Protein AF-A0A9E5Q8Y1-F1 (afdb_monomer_lite)

Secondary structure (DSSP, 8-state):
-TTHHHHHHHHHHHHHHHHHHHHHHHHHHHH--HHHHHHHHHHHHHHHHHHHHHHHHHHHHHHHHHSSS----HHHHHHHH-

pLDDT: mean 93.97, std 4.55, range [67.38, 98.06]

Structure (mmCIF, N/CA/C/O backbone):
data_AF-A0A9E5Q8Y1-F1
#
_entry.id   AF-A0A9E5Q8Y1-F1
#
loop_
_atom_site.group_PDB
_atom_site.id
_atom_site.type_symbol
_atom_site.label_atom_id
_atom_site.label_alt_id
_atom_site.label_comp_id
_atom_site.label_asym_id
_atom_site.label_entity_id
_atom_site.label_seq_id
_atom_site.pdbx_PDB_ins_code
_atom_site.Cartn_x
_atom_site.Cartn_y
_atom_site.Cartn_z
_atom_site.occupancy
_atom_site.B_iso_or_equiv
_atom_site.auth_seq_id
_atom_site.auth_comp_id
_atom_site.auth_asym_id
_atom_site.auth_atom_id
_atom_site.pdbx_PDB_model_num
ATOM 1 N N . TYR A 1 1 ? 19.305 -0.759 -12.106 1.00 67.38 1 TYR A N 1
ATOM 2 C CA . TYR A 1 1 ? 19.298 -1.751 -11.008 1.00 67.38 1 TYR A CA 1
ATOM 3 C C . TYR A 1 1 ? 19.150 -1.168 -9.601 1.00 67.38 1 TYR A C 1
ATOM 5 O O . TYR A 1 1 ? 18.478 -1.804 -8.811 1.00 67.38 1 TYR A O 1
ATOM 13 N N . ARG A 1 2 ? 19.670 0.025 -9.258 1.00 88.56 2 ARG A N 1
ATOM 14 C CA . ARG A 1 2 ? 19.546 0.575 -7.884 1.00 88.56 2 ARG A CA 1
ATOM 15 C C . ARG A 1 2 ? 18.108 0.865 -7.408 1.00 88.56 2 ARG A C 1
ATOM 17 O O . ARG A 1 2 ? 17.855 0.823 -6.215 1.00 88.56 2 ARG A O 1
ATOM 24 N N . ILE A 1 3 ? 17.171 1.103 -8.331 1.00 90.44 3 ILE A N 1
ATOM 25 C CA . ILE A 1 3 ? 15.756 1.399 -8.024 1.00 90.44 3 ILE A CA 1
ATOM 26 C C . ILE A 1 3 ? 15.074 0.265 -7.238 1.00 90.44 3 ILE A C 1
ATOM 28 O O . ILE A 1 3 ? 14.185 0.537 -6.438 1.00 90.44 3 ILE A O 1
ATOM 32 N N . ILE A 1 4 ? 15.512 -0.990 -7.401 1.00 91.56 4 ILE A N 1
ATOM 33 C CA . ILE A 1 4 ? 14.876 -2.144 -6.746 1.00 91.56 4 ILE A CA 1
ATOM 34 C C . ILE A 1 4 ? 14.960 -2.079 -5.213 1.00 91.56 4 ILE A C 1
ATOM 36 O O . ILE A 1 4 ? 14.038 -2.517 -4.533 1.00 91.56 4 ILE A O 1
ATOM 40 N N . PHE A 1 5 ? 16.022 -1.464 -4.679 1.00 92.94 5 PHE A N 1
ATOM 41 C CA . PHE A 1 5 ? 16.216 -1.270 -3.239 1.00 92.94 5 PHE A CA 1
ATOM 42 C C . PHE A 1 5 ? 15.224 -0.277 -2.628 1.00 92.94 5 PHE A C 1
ATOM 44 O O . PHE A 1 5 ? 15.080 -0.239 -1.414 1.00 92.94 5 PHE A O 1
ATOM 51 N N . ILE A 1 6 ? 14.548 0.519 -3.458 1.00 94.38 6 ILE A N 1
ATOM 52 C CA . ILE A 1 6 ? 13.482 1.434 -3.040 1.00 94.38 6 ILE A CA 1
ATOM 53 C C . ILE A 1 6 ? 12.126 0.813 -3.374 1.00 94.38 6 ILE A C 1
ATOM 55 O O . ILE A 1 6 ? 11.231 0.796 -2.534 1.00 94.38 6 ILE A O 1
ATOM 59 N N . HIS A 1 7 ? 11.991 0.261 -4.582 1.00 94.56 7 HIS A N 1
ATOM 60 C CA . HIS A 1 7 ? 10.743 -0.315 -5.068 1.00 94.56 7 HIS A CA 1
ATOM 61 C C . HIS A 1 7 ? 10.239 -1.459 -4.184 1.00 94.56 7 HIS A C 1
ATOM 63 O O . HIS A 1 7 ? 9.097 -1.418 -3.739 1.00 94.56 7 HIS A O 1
ATOM 69 N N . VAL A 1 8 ? 11.088 -2.452 -3.893 1.00 94.88 8 VAL A N 1
ATOM 70 C CA . VAL A 1 8 ? 10.657 -3.659 -3.168 1.00 94.88 8 VAL A CA 1
ATOM 71 C C . VAL A 1 8 ? 10.212 -3.339 -1.737 1.00 94.88 8 VAL A C 1
ATOM 73 O O . VAL A 1 8 ? 9.115 -3.760 -1.375 1.00 94.88 8 VAL A O 1
ATOM 76 N N . PRO A 1 9 ? 10.964 -2.559 -0.932 1.00 97.00 9 PRO A N 1
ATOM 77 C CA . PRO A 1 9 ? 10.475 -2.144 0.381 1.00 97.00 9 PRO A CA 1
ATOM 78 C C . PRO A 1 9 ? 9.209 -1.286 0.313 1.00 97.00 9 PRO A C 1
ATOM 80 O O . PRO A 1 9 ? 8.342 -1.441 1.165 1.00 97.00 9 PRO A O 1
ATOM 83 N N . SER A 1 10 ? 9.074 -0.420 -0.699 1.00 96.44 10 SER A N 1
ATOM 84 C CA . SER A 1 10 ? 7.875 0.419 -0.849 1.00 96.44 10 SER A CA 1
ATOM 85 C C . SER A 1 10 ? 6.628 -0.422 -1.125 1.00 96.44 10 SER A C 1
ATOM 87 O O . SER A 1 10 ? 5.616 -0.222 -0.463 1.00 96.44 10 SER A O 1
ATOM 89 N N . ALA A 1 11 ? 6.724 -1.403 -2.030 1.00 95.81 11 ALA A N 1
ATOM 90 C CA . ALA A 1 11 ? 5.631 -2.329 -2.342 1.00 95.81 11 ALA A CA 1
ATOM 91 C C . ALA A 1 11 ? 5.280 -3.248 -1.159 1.00 95.81 11 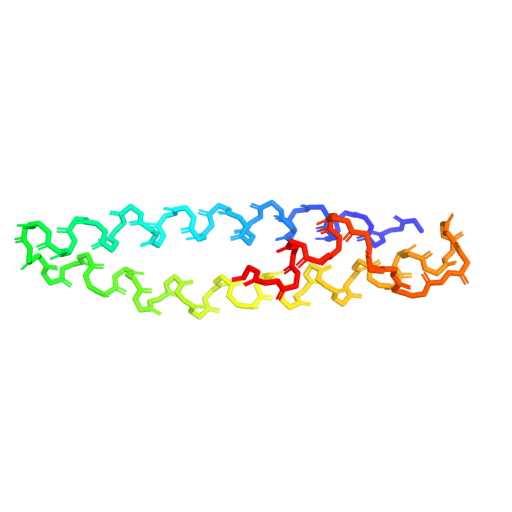ALA A C 1
ATOM 93 O O . ALA A 1 11 ? 4.135 -3.636 -0.967 1.00 95.81 11 ALA A O 1
ATOM 94 N N . TRP A 1 12 ? 6.261 -3.617 -0.332 1.00 96.75 12 TRP A N 1
ATOM 95 C CA . TRP A 1 12 ? 5.972 -4.401 0.869 1.00 96.75 12 TRP A CA 1
ATOM 96 C C . TRP A 1 12 ? 5.282 -3.551 1.944 1.00 96.75 12 TRP A C 1
ATOM 98 O O . TRP A 1 12 ? 4.367 -4.015 2.625 1.00 96.75 12 TRP A O 1
ATOM 108 N N . MET A 1 13 ? 5.697 -2.287 2.073 1.00 97.31 13 MET A N 1
ATOM 109 C CA . MET A 1 13 ? 5.127 -1.364 3.047 1.00 97.31 13 MET A CA 1
ATOM 110 C C . MET A 1 13 ? 3.708 -0.916 2.675 1.00 97.31 13 MET A C 1
ATOM 112 O O . MET A 1 13 ? 2.884 -0.799 3.580 1.00 97.31 13 MET A O 1
ATOM 116 N N . SER A 1 14 ? 3.387 -0.731 1.387 1.00 96.19 14 SER A N 1
ATOM 117 C CA . SER A 1 14 ? 2.014 -0.436 0.935 1.00 96.19 14 SER A CA 1
ATOM 118 C C . SER A 1 14 ? 1.045 -1.521 1.415 1.00 96.19 14 SER A C 1
ATOM 120 O O . SER A 1 14 ? 0.108 -1.240 2.164 1.00 96.19 14 SER A O 1
ATOM 122 N N . MET A 1 15 ? 1.335 -2.787 1.101 1.00 95.44 15 MET A N 1
ATOM 123 C CA . MET A 1 15 ? 0.517 -3.931 1.516 1.00 95.44 15 MET A CA 1
ATOM 124 C C . MET A 1 15 ? 0.414 -4.050 3.038 1.00 95.44 15 MET A C 1
ATOM 126 O O . MET A 1 15 ? -0.677 -4.256 3.570 1.00 95.44 15 MET A O 1
ATOM 130 N N . PHE A 1 16 ? 1.534 -3.910 3.752 1.00 97.38 16 PHE A N 1
ATOM 131 C CA . PHE A 1 16 ? 1.542 -4.007 5.210 1.00 97.38 16 PHE A CA 1
ATOM 132 C C . PHE A 1 16 ? 0.649 -2.943 5.859 1.00 97.38 16 PHE A C 1
ATOM 134 O O . PHE A 1 16 ? -0.168 -3.271 6.721 1.00 97.38 16 PHE A O 1
ATOM 141 N N . VAL A 1 17 ? 0.749 -1.684 5.424 1.00 97.69 17 VAL A N 1
ATOM 142 C CA . VAL A 1 17 ? -0.054 -0.584 5.977 1.00 97.69 17 VAL A CA 1
ATOM 143 C C . VAL A 1 17 ? -1.539 -0.793 5.705 1.00 97.69 17 VAL A C 1
ATOM 145 O O . VAL A 1 17 ? -2.348 -0.565 6.603 1.00 97.69 17 VAL A O 1
ATOM 148 N N . TYR A 1 18 ? -1.917 -1.294 4.530 1.00 96.88 18 TYR A N 1
ATOM 149 C CA . TYR A 1 18 ? -3.322 -1.586 4.253 1.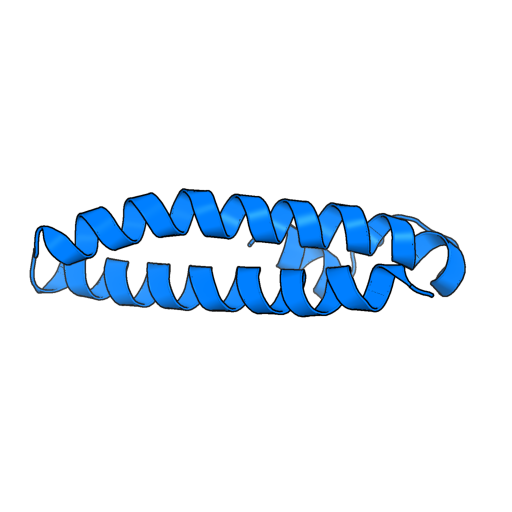00 96.88 18 TYR A CA 1
ATOM 150 C C . TYR A 1 18 ? -3.868 -2.784 5.027 1.00 96.88 18 TYR A C 1
ATOM 152 O O . TYR A 1 18 ? -5.033 -2.760 5.419 1.00 96.88 18 TYR A O 1
ATOM 160 N N . ILE A 1 19 ? -3.046 -3.791 5.337 1.00 97.50 19 ILE A N 1
ATOM 161 C CA . ILE A 1 19 ? -3.440 -4.860 6.268 1.00 97.50 19 ILE A CA 1
ATOM 162 C C . ILE A 1 19 ? -3.701 -4.275 7.658 1.00 97.50 19 ILE A C 1
ATOM 164 O O . ILE A 1 19 ? -4.735 -4.568 8.259 1.00 97.50 19 ILE A O 1
ATOM 168 N N . VAL A 1 20 ? -2.806 -3.417 8.158 1.00 97.81 20 VAL A N 1
ATOM 169 C CA . VAL A 1 20 ? -3.000 -2.729 9.445 1.00 97.81 20 VAL A CA 1
ATOM 170 C C . VAL A 1 20 ? -4.277 -1.890 9.415 1.00 97.81 20 VAL A C 1
ATOM 172 O O . VAL A 1 20 ? -5.101 -2.011 10.318 1.00 97.81 20 VAL A O 1
ATOM 175 N N . MET A 1 21 ? -4.500 -1.120 8.348 1.00 97.81 21 MET A N 1
ATOM 176 C CA . MET A 1 21 ? -5.711 -0.322 8.157 1.00 97.81 21 MET A CA 1
ATOM 177 C C . MET A 1 21 ? -6.976 -1.185 8.167 1.00 97.81 21 MET A C 1
ATOM 179 O O . MET A 1 21 ? -7.946 -0.833 8.832 1.00 97.81 21 MET A O 1
ATOM 183 N N . ALA A 1 22 ? -6.974 -2.325 7.472 1.00 97.50 22 ALA A N 1
ATOM 184 C CA . ALA A 1 22 ? -8.113 -3.236 7.418 1.00 97.50 22 ALA A CA 1
ATOM 185 C C . ALA A 1 22 ? -8.420 -3.850 8.793 1.00 97.50 22 ALA A C 1
ATOM 187 O O . ALA A 1 22 ? -9.579 -3.882 9.212 1.00 97.50 22 ALA A O 1
ATOM 188 N N . VAL A 1 23 ? -7.391 -4.283 9.529 1.00 97.88 23 VAL A N 1
ATOM 189 C CA . VAL A 1 23 ? -7.539 -4.826 10.889 1.00 97.88 23 VAL A CA 1
ATOM 190 C C . VAL A 1 23 ? -8.038 -3.749 11.851 1.00 97.88 23 VAL A C 1
ATOM 192 O O . VAL A 1 23 ? -8.996 -3.979 12.589 1.00 97.88 23 VAL A O 1
ATOM 195 N N . SER A 1 24 ? -7.448 -2.553 11.824 1.00 97.44 24 SER A N 1
ATOM 196 C CA . SER A 1 24 ? -7.897 -1.424 12.642 1.00 97.44 24 SER A CA 1
ATOM 197 C C . SER A 1 24 ? -9.314 -0.981 12.278 1.00 97.44 24 SER A C 1
ATOM 199 O O . SER A 1 24 ? -10.098 -0.696 13.177 1.00 97.44 24 SER A O 1
ATOM 201 N N . GLY A 1 25 ? -9.687 -1.001 10.998 1.00 97.31 25 GLY A N 1
ATOM 202 C CA . GLY A 1 25 ? -11.043 -0.712 10.531 1.00 97.31 25 GLY A CA 1
ATOM 203 C C . GLY A 1 25 ? -12.059 -1.728 11.040 1.00 97.31 25 GLY A C 1
ATOM 204 O O . GLY A 1 25 ? -13.105 -1.346 11.558 1.00 97.31 25 GLY A O 1
ATOM 205 N N . PHE A 1 26 ? -11.728 -3.020 10.995 1.00 98.00 26 PHE A N 1
ATOM 206 C CA . PHE A 1 26 ? -12.557 -4.061 11.602 1.00 98.00 26 PHE A CA 1
ATOM 207 C C . PHE A 1 26 ? -12.730 -3.835 13.110 1.00 98.00 26 PHE A C 1
ATOM 209 O O . PHE A 1 26 ? -13.850 -3.895 13.623 1.00 98.00 26 PHE A O 1
ATOM 216 N N . ILE A 1 27 ? -11.645 -3.503 13.818 1.00 97.81 27 ILE A N 1
ATOM 217 C CA . ILE A 1 27 ? -11.703 -3.210 15.254 1.00 97.81 27 ILE A CA 1
ATOM 218 C C . ILE A 1 27 ? -12.585 -1.982 15.532 1.00 97.81 27 ILE A C 1
ATOM 220 O O . ILE A 1 27 ? -13.407 -2.009 16.450 1.00 97.81 27 ILE A O 1
ATOM 224 N N . ALA A 1 28 ? -12.460 -0.928 14.722 1.00 97.25 28 ALA A N 1
ATOM 225 C CA . ALA A 1 28 ? -13.283 0.272 14.826 1.00 97.25 28 ALA A CA 1
ATOM 226 C C . ALA A 1 28 ? -14.772 -0.041 14.623 1.00 97.25 28 ALA A C 1
ATOM 228 O O . ALA A 1 28 ? -15.605 0.445 15.382 1.00 97.25 28 ALA A O 1
ATOM 229 N N . LEU A 1 29 ? -15.117 -0.905 13.668 1.00 97.00 29 LEU A N 1
ATOM 230 C CA . LEU A 1 29 ? -16.508 -1.282 13.407 1.00 97.00 29 LEU A CA 1
ATOM 231 C C . LEU A 1 29 ? -17.126 -2.114 14.539 1.00 97.00 29 LEU A C 1
ATOM 233 O O . LEU A 1 29 ? -18.283 -1.889 14.898 1.00 97.00 29 LEU A O 1
ATOM 237 N N . VAL A 1 30 ? -16.372 -3.058 15.109 1.00 98.06 30 VAL A N 1
ATOM 238 C CA . VAL A 1 30 ? -16.885 -3.982 16.135 1.00 98.06 30 VAL A CA 1
ATOM 239 C C . VAL A 1 30 ? -16.890 -3.345 17.525 1.00 98.06 30 VAL A C 1
ATOM 241 O O . VAL A 1 30 ? -17.903 -3.402 18.222 1.00 98.06 30 VAL A O 1
ATOM 244 N N . TRP A 1 31 ? -15.781 -2.724 17.935 1.00 97.56 31 TRP A N 1
ATOM 245 C CA . TRP A 1 31 ? -15.605 -2.200 19.296 1.00 97.56 31 TRP A CA 1
ATOM 246 C C . TRP A 1 31 ? -15.759 -0.684 19.407 1.00 97.56 31 TRP A C 1
ATOM 248 O O . TRP A 1 31 ? -15.807 -0.173 20.524 1.00 97.56 31 TRP A O 1
ATOM 258 N N . LYS A 1 32 ? -15.859 0.043 18.286 1.00 93.25 32 LYS A N 1
ATOM 259 C CA . LYS A 1 32 ? -16.085 1.501 18.258 1.00 93.25 32 LYS A CA 1
ATOM 260 C C . LYS A 1 32 ? -15.075 2.282 19.098 1.00 93.25 32 LYS A C 1
ATOM 262 O O . LYS A 1 32 ? -15.425 3.201 19.838 1.00 93.25 32 LYS A O 1
ATOM 267 N N . THR A 1 33 ? -13.804 1.885 19.020 1.00 96.31 33 THR A N 1
ATOM 268 C CA . THR A 1 33 ? -12.743 2.557 19.775 1.00 96.31 33 THR A CA 1
ATOM 269 C C . THR A 1 33 ? -12.205 3.758 19.004 1.00 96.31 33 THR A C 1
ATOM 271 O O . THR A 1 33 ? -11.871 3.663 17.825 1.00 96.31 33 THR A O 1
ATOM 274 N N . LYS A 1 34 ? -12.042 4.892 19.691 1.00 94.94 34 LYS A N 1
ATOM 275 C CA . LYS A 1 34 ? -11.512 6.119 19.077 1.00 94.94 34 LYS A CA 1
ATOM 276 C C . LYS A 1 34 ? -10.076 5.954 18.569 1.00 94.94 34 LYS A C 1
ATOM 278 O O . LYS A 1 34 ? -9.700 6.553 17.570 1.00 94.94 34 LYS A O 1
ATOM 283 N N . LEU A 1 35 ? -9.276 5.122 19.241 1.00 96.62 35 LEU A N 1
ATOM 284 C CA . LEU A 1 35 ? -7.902 4.850 18.824 1.00 96.62 35 LEU A CA 1
ATOM 285 C C . LEU A 1 35 ? -7.857 4.148 17.462 1.00 96.62 35 LEU A C 1
ATOM 287 O O . LEU A 1 35 ? -7.083 4.555 16.604 1.00 96.62 35 LEU A O 1
ATOM 291 N N . SER A 1 36 ? -8.696 3.131 17.240 1.00 94.81 36 SER A N 1
ATOM 292 C CA . SER A 1 36 ? -8.719 2.419 15.958 1.00 94.81 36 SER A CA 1
ATOM 293 C C . SER A 1 36 ? -9.152 3.311 14.796 1.00 94.81 36 SER A C 1
ATOM 295 O O . SER A 1 36 ? -8.608 3.173 13.709 1.00 94.81 36 SER A O 1
ATOM 297 N N . GLU A 1 37 ? -10.073 4.251 15.021 1.00 95.00 37 GLU A N 1
ATOM 298 C CA . GLU A 1 37 ? -10.485 5.218 13.993 1.00 95.00 37 GLU A CA 1
ATOM 299 C C . GLU A 1 37 ? -9.336 6.152 13.588 1.00 95.00 37 GLU A C 1
ATOM 301 O O . GLU A 1 37 ? -9.114 6.364 12.398 1.00 95.00 37 GLU A O 1
ATOM 306 N N . ILE A 1 38 ? -8.561 6.643 14.563 1.00 97.12 38 ILE A N 1
ATOM 307 C CA . ILE A 1 38 ? -7.367 7.465 14.303 1.00 97.12 38 ILE A CA 1
ATOM 308 C C . ILE A 1 38 ? -6.317 6.654 13.536 1.00 97.12 38 ILE A C 1
ATOM 310 O O . ILE A 1 38 ? -5.735 7.138 12.573 1.00 97.12 38 ILE A O 1
ATOM 314 N N . VAL A 1 39 ? -6.082 5.397 13.924 1.00 97.25 39 VAL A N 1
ATOM 315 C CA . VAL A 1 39 ? -5.119 4.541 13.213 1.00 97.25 39 VAL A CA 1
ATOM 316 C C . VAL A 1 39 ? -5.534 4.346 11.753 1.00 97.25 39 VAL A C 1
ATOM 318 O O . VAL A 1 39 ? -4.691 4.459 10.868 1.00 97.25 39 VAL A O 1
ATOM 321 N N . VAL A 1 40 ? -6.822 4.117 11.476 1.00 97.38 40 VAL A N 1
ATOM 322 C CA . VAL A 1 40 ? -7.327 3.978 10.100 1.00 97.38 40 VAL A CA 1
ATOM 323 C C . VAL A 1 40 ? -7.065 5.236 9.269 1.00 97.38 40 VAL A C 1
ATOM 325 O O . VAL A 1 40 ? -6.595 5.109 8.138 1.00 97.38 40 VAL A O 1
ATOM 328 N N . SER A 1 41 ? -7.328 6.435 9.805 1.00 96.31 41 SER A N 1
ATOM 329 C CA . SER A 1 41 ? -7.128 7.682 9.051 1.00 96.31 41 SER A CA 1
ATOM 330 C C . SER A 1 41 ? -5.662 7.929 8.703 1.00 96.31 41 SER A C 1
ATOM 332 O O . SER A 1 41 ? -5.357 8.309 7.573 1.00 96.31 41 SER A O 1
ATOM 334 N N . GLU A 1 42 ? -4.749 7.663 9.638 1.00 96.81 42 GLU A N 1
ATOM 335 C CA . GLU A 1 42 ? -3.310 7.822 9.398 1.00 96.81 42 GLU A CA 1
ATOM 336 C C . GLU A 1 42 ? -2.778 6.760 8.427 1.00 96.81 42 GLU A C 1
ATOM 338 O O . GLU A 1 42 ? -2.009 7.069 7.512 1.00 96.81 42 GLU A O 1
ATOM 343 N N . CYS A 1 43 ? -3.221 5.506 8.571 1.00 97.44 43 CYS A N 1
ATOM 344 C CA . CYS A 1 43 ? -2.833 4.435 7.659 1.00 97.44 43 CYS A CA 1
ATOM 345 C C . CYS A 1 43 ? -3.296 4.696 6.223 1.00 97.44 43 CYS A C 1
ATOM 347 O O . CYS A 1 43 ? -2.551 4.368 5.305 1.00 97.44 43 CYS A O 1
ATOM 349 N N . ALA A 1 44 ? -4.461 5.317 6.009 1.00 95.19 44 ALA A N 1
ATOM 350 C CA . ALA A 1 44 ? -4.936 5.649 4.665 1.00 95.19 44 ALA A CA 1
ATOM 351 C C . ALA A 1 44 ? -3.956 6.571 3.922 1.00 95.19 44 ALA A C 1
ATOM 353 O O . ALA A 1 44 ? -3.613 6.318 2.767 1.00 95.19 44 ALA A O 1
ATOM 354 N N . TYR A 1 45 ? -3.451 7.608 4.597 1.00 95.38 45 TYR A N 1
ATOM 355 C CA . TYR A 1 45 ? -2.470 8.520 4.009 1.00 95.38 45 TYR A CA 1
ATOM 356 C C . TYR A 1 45 ? -1.118 7.834 3.774 1.00 95.38 45 TYR A C 1
ATOM 358 O O . TYR A 1 45 ? -0.551 7.924 2.685 1.00 95.38 45 TYR A O 1
ATOM 366 N N . ILE A 1 46 ? -0.606 7.114 4.777 1.00 97.00 46 ILE A N 1
ATOM 367 C CA . ILE A 1 46 ? 0.700 6.446 4.692 1.00 97.00 46 ILE A CA 1
ATOM 368 C C . ILE A 1 46 ? 0.688 5.353 3.611 1.00 97.00 46 ILE A C 1
ATOM 370 O O . ILE A 1 46 ? 1.628 5.268 2.819 1.00 97.00 46 ILE A O 1
ATOM 374 N N . GLY A 1 47 ? -0.377 4.550 3.549 1.00 96.75 47 GLY A N 1
ATOM 375 C CA . GLY A 1 47 ? -0.565 3.495 2.554 1.00 96.75 47 GLY A CA 1
ATOM 376 C C . GLY A 1 47 ? -0.551 4.058 1.138 1.00 96.75 47 GLY A C 1
ATOM 377 O O . GLY A 1 47 ? 0.272 3.635 0.329 1.00 96.75 47 GLY A O 1
ATOM 378 N N . ALA A 1 48 ? -1.342 5.107 0.885 1.00 96.25 48 ALA A N 1
ATOM 379 C CA . ALA A 1 48 ? -1.407 5.762 -0.420 1.00 96.25 48 ALA A CA 1
ATOM 380 C C . ALA A 1 48 ? -0.042 6.297 -0.889 1.00 96.25 48 ALA A C 1
ATOM 382 O O . ALA A 1 48 ? 0.308 6.174 -2.066 1.00 96.25 48 ALA A O 1
ATOM 383 N N . VAL A 1 49 ? 0.763 6.861 0.021 1.00 97.44 49 VAL A N 1
ATOM 384 C CA . VAL A 1 49 ? 2.119 7.335 -0.304 1.00 97.44 49 VAL A CA 1
ATOM 385 C C . VAL A 1 49 ? 3.026 6.171 -0.705 1.00 97.44 49 VAL A C 1
ATOM 387 O O . VAL A 1 49 ? 3.720 6.265 -1.721 1.00 97.44 49 VAL A O 1
ATOM 390 N N . PHE A 1 50 ? 3.021 5.066 0.045 1.00 97.69 50 PHE A N 1
ATOM 391 C CA . PHE A 1 50 ? 3.834 3.898 -0.299 1.00 97.69 50 PHE A CA 1
ATOM 392 C C . PHE A 1 50 ? 3.378 3.229 -1.597 1.00 97.69 50 PHE A C 1
ATOM 394 O O . PHE A 1 50 ? 4.243 2.878 -2.401 1.00 97.69 50 PHE A O 1
ATOM 401 N N . THR A 1 51 ? 2.072 3.133 -1.860 1.00 97.00 51 THR A N 1
ATOM 402 C CA . THR A 1 51 ? 1.558 2.625 -3.142 1.00 97.00 51 THR A CA 1
ATOM 403 C C . THR A 1 51 ? 1.996 3.510 -4.299 1.00 97.00 51 THR A C 1
ATOM 405 O O . THR A 1 51 ? 2.529 3.018 -5.292 1.00 97.00 51 THR A O 1
ATOM 408 N N . ALA A 1 52 ? 1.862 4.833 -4.174 1.00 96.69 52 ALA A N 1
ATOM 409 C CA . ALA A 1 52 ? 2.309 5.757 -5.212 1.00 96.69 52 ALA A CA 1
ATOM 410 C C . ALA A 1 52 ? 3.814 5.606 -5.490 1.00 96.69 52 ALA A C 1
ATOM 412 O O . ALA A 1 52 ? 4.235 5.535 -6.648 1.00 96.69 52 ALA A O 1
ATOM 413 N N . LEU A 1 53 ? 4.634 5.489 -4.440 1.00 96.88 53 LEU A N 1
ATOM 414 C CA . LEU A 1 53 ? 6.067 5.224 -4.574 1.00 96.88 53 LEU A CA 1
ATOM 415 C C . LEU A 1 53 ? 6.337 3.875 -5.246 1.00 96.88 53 LEU A C 1
ATOM 417 O O . LEU A 1 53 ? 7.188 3.806 -6.138 1.00 96.88 53 LEU A O 1
ATOM 421 N N . ALA A 1 54 ? 5.622 2.815 -4.868 1.00 96.50 54 ALA A N 1
ATOM 422 C CA . ALA A 1 54 ? 5.743 1.491 -5.467 1.00 96.50 54 ALA A CA 1
ATOM 423 C C . ALA A 1 54 ? 5.390 1.518 -6.963 1.00 96.50 54 ALA A C 1
ATOM 425 O O . ALA A 1 54 ? 6.166 1.010 -7.773 1.00 96.50 54 ALA A O 1
ATOM 426 N N . LEU A 1 55 ? 4.305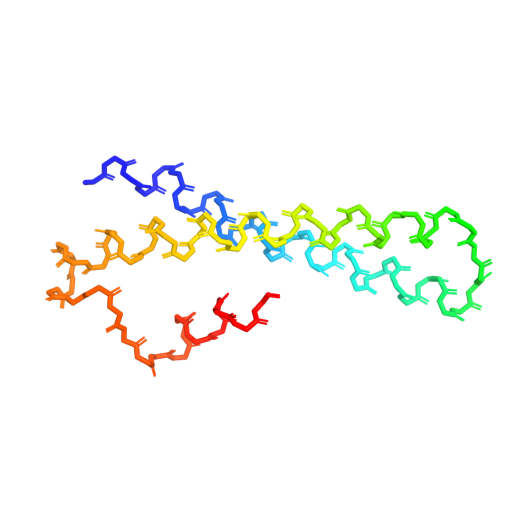 2.192 -7.350 1.00 95.69 55 LEU A N 1
ATOM 427 C CA . LEU A 1 55 ? 3.876 2.348 -8.742 1.00 95.69 55 LEU A CA 1
ATOM 428 C C . LEU A 1 55 ? 4.890 3.137 -9.574 1.00 95.69 55 LEU A C 1
ATOM 430 O O . LEU A 1 55 ? 5.311 2.668 -10.633 1.00 95.69 55 LEU A O 1
ATOM 434 N N . ILE A 1 56 ? 5.339 4.298 -9.086 1.00 95.38 56 ILE A N 1
ATOM 435 C CA . ILE A 1 56 ? 6.299 5.159 -9.795 1.00 95.38 56 ILE A CA 1
ATOM 436 C C . ILE A 1 56 ? 7.645 4.448 -9.951 1.00 95.38 56 ILE A C 1
ATOM 438 O O . ILE A 1 56 ? 8.232 4.404 -11.033 1.00 95.38 56 ILE A O 1
ATOM 442 N N . THR A 1 57 ? 8.165 3.861 -8.878 1.00 95.06 57 THR A N 1
ATOM 443 C CA . THR A 1 57 ? 9.447 3.147 -8.951 1.00 95.06 57 THR A CA 1
ATOM 444 C C . THR A 1 57 ? 9.332 1.857 -9.763 1.00 95.06 57 THR A C 1
ATOM 446 O O . THR A 1 57 ? 10.265 1.513 -10.493 1.00 95.06 57 THR A O 1
ATOM 449 N N . GLY A 1 58 ? 8.177 1.192 -9.712 1.00 93.19 58 GLY A N 1
ATOM 450 C CA . GLY A 1 58 ? 7.861 -0.014 -10.470 1.00 93.19 58 GLY A CA 1
ATOM 451 C C . GLY A 1 58 ? 7.790 0.244 -11.968 1.00 93.19 58 GLY A C 1
ATOM 452 O O . GLY A 1 58 ? 8.439 -0.470 -12.733 1.00 93.19 58 GLY A O 1
ATOM 453 N N . MET A 1 59 ? 7.106 1.307 -12.405 1.00 92.75 59 MET A N 1
ATOM 454 C CA . MET A 1 59 ? 7.046 1.665 -13.827 1.00 92.75 59 MET A CA 1
ATOM 455 C C . MET A 1 59 ? 8.429 2.028 -14.385 1.00 92.75 59 MET A C 1
ATOM 457 O O . MET A 1 59 ? 8.784 1.635 -15.499 1.00 92.75 59 MET A O 1
ATOM 461 N N . LEU A 1 60 ? 9.251 2.735 -13.598 1.00 92.88 60 LEU A N 1
ATOM 462 C CA . LEU A 1 60 ? 10.613 3.106 -13.987 1.00 92.88 60 LEU A CA 1
ATOM 463 C C . LEU A 1 60 ? 11.537 1.885 -14.069 1.00 92.88 60 LEU A C 1
ATOM 465 O O . LEU A 1 60 ? 12.402 1.833 -14.945 1.00 92.88 60 LEU A O 1
ATOM 469 N N . TRP A 1 61 ? 11.351 0.898 -13.190 1.00 91.56 61 TRP A N 1
ATOM 470 C CA . TRP A 1 61 ? 12.066 -0.377 -13.244 1.00 91.56 61 TRP A CA 1
ATOM 471 C C . TRP A 1 61 ? 11.562 -1.294 -14.371 1.00 91.56 61 TRP A C 1
ATOM 473 O O . TRP A 1 61 ? 12.359 -1.989 -14.997 1.00 91.56 61 TRP A O 1
ATOM 483 N N . GLY A 1 62 ? 10.272 -1.238 -14.707 1.00 89.31 62 GLY A N 1
ATOM 484 C CA . GLY A 1 62 ? 9.659 -2.036 -15.770 1.00 89.31 62 GLY A CA 1
ATOM 485 C C . GLY A 1 62 ? 10.208 -1.733 -17.167 1.00 89.31 62 GLY A C 1
ATOM 486 O O . GLY A 1 62 ? 10.387 -2.656 -17.962 1.00 89.31 62 GLY A O 1
ATOM 487 N N . LYS A 1 63 ? 10.565 -0.475 -17.469 1.00 89.75 63 LYS A N 1
ATOM 488 C CA . LYS A 1 63 ? 11.130 -0.097 -18.780 1.00 89.75 63 LYS A CA 1
ATOM 489 C C . LYS A 1 63 ? 12.400 -0.891 -19.147 1.00 89.75 63 LYS A C 1
ATOM 491 O O . LYS A 1 63 ? 12.394 -1.511 -20.208 1.00 89.75 63 LYS A O 1
ATOM 496 N N . PRO A 1 64 ? 13.481 -0.907 -18.340 1.00 89.94 64 PRO A N 1
ATOM 497 C CA . PRO A 1 64 ? 14.682 -1.677 -18.671 1.00 89.94 64 PRO A CA 1
ATOM 498 C C . PRO A 1 64 ? 14.493 -3.198 -18.570 1.00 89.94 64 PRO A C 1
ATOM 500 O O . PRO A 1 64 ? 15.220 -3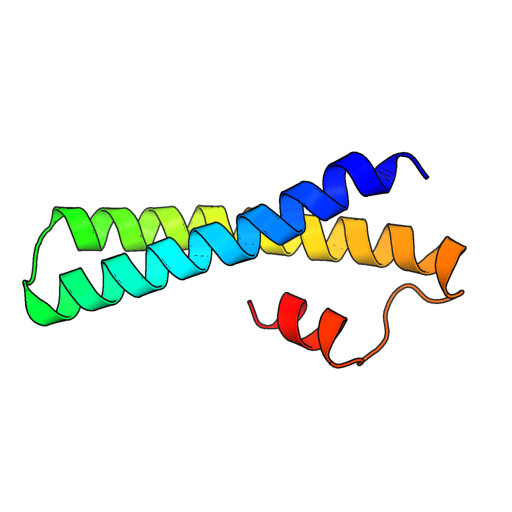.926 -19.236 1.00 89.94 64 PRO A O 1
ATOM 503 N N . THR A 1 65 ? 13.554 -3.692 -17.757 1.00 89.19 65 THR A N 1
ATOM 504 C CA . THR A 1 65 ? 13.380 -5.139 -17.534 1.00 89.19 65 THR A CA 1
ATOM 505 C C . THR A 1 65 ? 12.419 -5.790 -18.532 1.00 89.19 65 THR A C 1
ATOM 507 O O . THR A 1 65 ? 12.631 -6.932 -18.930 1.00 89.19 65 THR A O 1
ATOM 510 N N . TRP A 1 66 ? 11.369 -5.082 -18.955 1.00 89.00 66 TRP A N 1
ATOM 511 C CA . TRP A 1 66 ? 10.298 -5.619 -19.805 1.00 89.00 66 TRP A CA 1
ATOM 512 C C . TRP A 1 66 ? 10.023 -4.801 -21.070 1.00 89.00 66 TRP A C 1
ATOM 514 O O . TRP A 1 66 ? 9.099 -5.141 -21.808 1.00 89.00 66 TRP A O 1
ATOM 524 N N . GLY A 1 67 ? 10.775 -3.723 -21.311 1.00 92.44 67 GLY A N 1
ATOM 525 C CA . GLY A 1 67 ? 10.628 -2.854 -22.484 1.00 92.44 67 GLY A CA 1
ATOM 526 C C . GLY A 1 67 ? 9.444 -1.883 -22.424 1.00 92.44 67 GLY A C 1
ATOM 527 O O . GLY A 1 67 ? 9.258 -1.095 -23.346 1.00 92.44 67 GLY A O 1
ATOM 528 N N . THR A 1 68 ? 8.646 -1.905 -21.353 1.00 91.12 68 THR A N 1
ATOM 529 C CA . THR A 1 68 ? 7.412 -1.115 -21.213 1.00 91.12 68 THR A CA 1
ATOM 530 C C . THR A 1 68 ? 7.276 -0.578 -19.792 1.00 91.12 68 THR A C 1
ATOM 532 O O . THR A 1 68 ? 7.558 -1.301 -18.839 1.00 91.12 68 THR A O 1
ATOM 535 N N . TYR A 1 69 ? 6.781 0.649 -19.632 1.00 89.50 69 TYR A N 1
ATOM 536 C CA . TYR A 1 69 ? 6.539 1.241 -18.308 1.00 89.50 69 TYR A CA 1
ATOM 537 C C . TYR A 1 69 ? 5.361 0.609 -17.563 1.00 89.50 69 TYR A C 1
ATOM 539 O O . TYR A 1 69 ? 5.359 0.569 -16.340 1.00 89.50 69 TYR A O 1
ATOM 547 N N . TRP A 1 70 ? 4.362 0.118 -18.292 1.00 91.88 70 TRP A N 1
ATOM 548 C CA . TRP A 1 70 ? 3.160 -0.448 -17.700 1.00 91.88 70 TRP A CA 1
ATOM 549 C C . TRP A 1 70 ? 2.672 -1.633 -18.517 1.00 91.88 70 TRP A C 1
ATOM 551 O O . TRP A 1 70 ? 2.729 -1.618 -19.749 1.00 91.88 70 TRP A O 1
ATOM 561 N N . LYS A 1 71 ? 2.178 -2.648 -17.815 1.00 89.75 71 LYS A N 1
ATOM 562 C CA . LYS A 1 71 ? 1.418 -3.762 -18.370 1.00 89.75 71 LYS A CA 1
ATOM 563 C C . LYS A 1 71 ? 0.198 -3.942 -17.484 1.00 89.75 71 LYS A C 1
ATOM 565 O O . LYS A 1 71 ? 0.301 -3.838 -16.271 1.00 89.75 71 LYS A O 1
ATOM 570 N N . TRP A 1 72 ? -0.937 -4.256 -18.082 1.00 90.50 72 TRP A N 1
ATOM 571 C CA . TRP A 1 72 ? -2.160 -4.574 -17.347 1.00 90.50 72 TRP A CA 1
ATOM 572 C C . TRP A 1 72 ? -2.158 -6.038 -16.885 1.00 90.50 72 TRP A C 1
ATOM 574 O O . TRP A 1 72 ? -3.107 -6.780 -17.117 1.00 90.50 72 TRP A O 1
ATOM 584 N N . ASP A 1 73 ? -1.042 -6.483 -16.300 1.00 90.50 73 ASP A N 1
ATOM 585 C CA . ASP A 1 73 ? -0.939 -7.806 -15.687 1.00 90.50 73 ASP A CA 1
ATOM 586 C C . ASP A 1 73 ? -1.558 -7.786 -14.280 1.00 90.50 73 ASP A C 1
ATOM 588 O O . ASP A 1 73 ? -1.785 -6.724 -13.692 1.00 90.50 73 ASP A O 1
ATOM 592 N N . ALA A 1 74 ? -1.860 -8.966 -13.731 1.00 89.19 74 ALA A N 1
ATOM 593 C CA . ALA A 1 74 ? -2.527 -9.070 -12.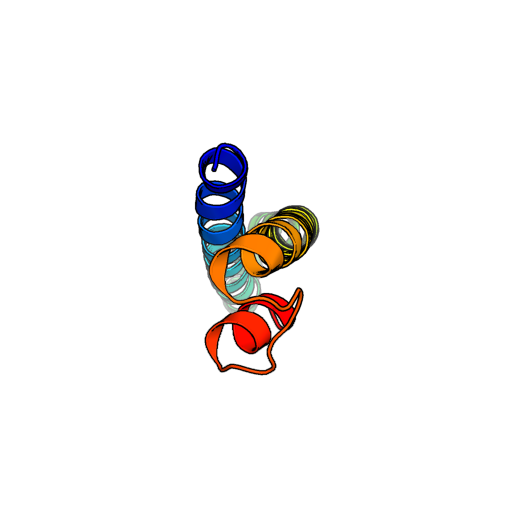433 1.00 89.19 74 ALA A CA 1
ATOM 594 C C . ALA A 1 74 ? -1.744 -8.367 -11.309 1.00 89.19 74 ALA A C 1
ATOM 596 O O . ALA A 1 74 ? -2.351 -7.762 -10.436 1.00 89.19 74 ALA A O 1
ATOM 597 N N . ARG A 1 75 ? -0.408 -8.398 -11.367 1.00 86.69 75 ARG A N 1
ATOM 598 C CA . ARG A 1 75 ? 0.478 -7.812 -10.354 1.00 86.69 75 ARG A CA 1
ATOM 599 C C . ARG A 1 75 ? 0.497 -6.280 -10.386 1.00 86.69 75 ARG A C 1
ATOM 601 O O . ARG A 1 75 ? 0.407 -5.657 -9.336 1.00 86.69 75 ARG A O 1
ATOM 608 N N . LEU A 1 76 ? 0.660 -5.659 -11.556 1.00 88.44 76 LEU A N 1
ATOM 609 C CA . LEU A 1 76 ? 0.661 -4.194 -11.653 1.00 88.44 76 LEU A CA 1
ATOM 610 C C . LEU A 1 76 ? -0.741 -3.640 -11.404 1.00 88.44 76 LEU A C 1
ATOM 612 O O . LEU A 1 76 ? -0.895 -2.627 -10.731 1.00 88.44 76 LEU A O 1
ATOM 616 N N . THR A 1 77 ? -1.769 -4.341 -11.883 1.00 91.81 77 THR A N 1
ATOM 617 C CA . THR A 1 77 ? -3.160 -3.940 -11.654 1.00 91.81 77 THR A CA 1
ATOM 618 C C . THR A 1 77 ? -3.548 -4.066 -10.181 1.00 91.81 77 THR A C 1
ATOM 620 O O . THR A 1 77 ? -4.236 -3.188 -9.674 1.00 91.81 77 THR A O 1
ATOM 623 N N . SER A 1 78 ? -3.087 -5.102 -9.466 1.00 89.19 78 SER A N 1
ATOM 624 C CA . SER A 1 78 ? -3.357 -5.226 -8.029 1.00 89.19 78 SER A CA 1
ATOM 625 C C . SER A 1 78 ? -2.706 -4.105 -7.224 1.00 89.19 78 SER A C 1
ATOM 627 O O . SER A 1 78 ? -3.371 -3.525 -6.377 1.00 89.19 78 SER A O 1
ATOM 629 N N . GLU A 1 79 ? -1.447 -3.761 -7.517 1.00 92.56 79 GLU A N 1
ATOM 630 C CA . GLU A 1 79 ? -0.761 -2.650 -6.839 1.00 92.56 79 GLU A CA 1
ATOM 631 C C . GLU A 1 79 ? -1.407 -1.296 -7.164 1.00 92.56 79 GLU A C 1
ATOM 633 O O . GLU A 1 79 ? -1.409 -0.406 -6.331 1.00 92.56 79 GLU A O 1
ATOM 638 N N . LEU A 1 80 ? -1.988 -1.127 -8.357 1.00 90.94 80 LEU A N 1
ATOM 639 C CA . LEU A 1 80 ? -2.698 0.104 -8.719 1.00 90.94 80 LEU A CA 1
ATOM 640 C C . LEU A 1 80 ? -3.985 0.309 -7.911 1.00 90.94 80 LEU A C 1
ATOM 642 O O . LEU A 1 80 ? -4.379 1.446 -7.669 1.00 90.94 80 LEU A O 1
ATOM 646 N N . ILE A 1 81 ? -4.664 -0.785 -7.568 1.00 90.31 81 ILE A N 1
ATOM 647 C CA . ILE A 1 81 ? -5.946 -0.758 -6.855 1.00 90.31 81 ILE A CA 1
ATOM 648 C C . ILE A 1 81 ? -5.750 -0.559 -5.343 1.00 90.31 81 ILE A C 1
ATOM 650 O O . ILE A 1 81 ? -6.678 -0.091 -4.688 1.00 90.31 81 ILE A O 1
ATOM 654 N N . LEU A 1 82 ? -4.576 -0.929 -4.820 1.00 80.69 82 LEU A N 1
ATOM 655 C CA . LEU A 1 82 ? -4.203 -0.885 -3.402 1.00 80.69 82 LEU A CA 1
ATOM 656 C C . LEU A 1 82 ? -4.229 0.536 -2.818 1.00 80.69 82 LEU A C 1
ATOM 658 O O . LEU A 1 82 ? -5.109 0.775 -1.971 1.00 80.69 82 LE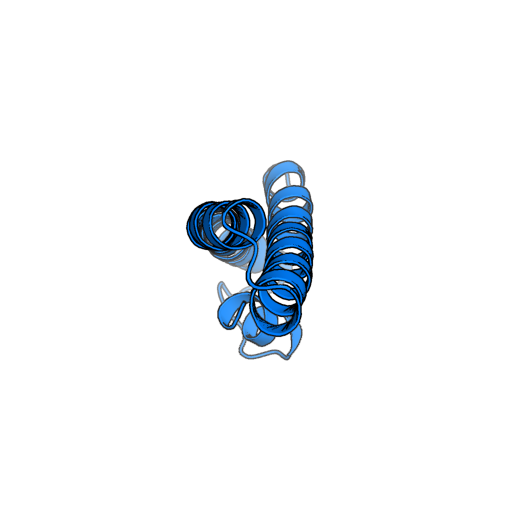U A O 1
#

Foldseek 3Di:
DVLCVQQVVLLVLLVVLVVLLVVLVVCCVPVVDPVSVVSNVVSVVVSVVSLVSNLVSQLVVCCVVPVGSDDPDPVSVVSVVD

Sequence (82 aa):
YRIIFIHVPSAWMSMFVYIVMAVSGFIALVWKTKLSEIVVSECAYIGAVFTALALITGMLWGKPTWGTYWKWDARLTSELIL

Radius of gyration: 15.13 Å; chains: 1; bounding box: 36×18×42 Å

=== Feature glossary ===
The record interleaves many kinds of information about one protein. Here is each kind framed as the question it answers.

Q: What does the local fold look like, residue by residue?
A: A 3Di character summarizes, for each residue, the relative orientation of the Cα frame of its nearest spatial neighbor. Because it encodes fold topology rather than chemistry, 3Di alignments detect remote structural similarity that sequence alignment misses.

Q: Which residues are in helices, strands, or loops?
A: Secondary structure is the local, repeating backbone conformation. DSSP classifies it into eight states by reading the hydrogen-bond network: three helix types (H, G, I), two β types (E, B), two non-regular types (T, S), and unstructured coil (-).

Q: How big and how compact is the whole molecule?
A: Three whole-structure scalars: the radius of gyration (RMS distance of Cα from centroid, in Å), the count of Cα–Cα contacts (pairs closer than 8 Å and separated by more than four residues in sequence — i.e. tertiary, not local, contacts), and the bounding-box dimensions. Together they distinguish compact globular folds from extended fibres or disordered chains.

Q: How confident is the AlphaFold model at each residue?
A: For AlphaFold models, the B-factor field carries pLDDT — the model's own estimate of local accuracy on a 0–100 scale. Regions with pLDDT<50 should be treated as essentially unmodeled; they often correspond to intrinsically disordered segments.

Q: What family and function is it annotated with?
A: Functional annotations link the protein to curated databases. InterPro entries identify conserved domains and families by matching the sequence against member-database signatures (Pfam, PROSITE, CDD, …). Gene Ontology (GO) terms describe molecular function, biological process, and cellular component in a controlled vocabulary. CATH places the structure in a hierarchical fold classification (Class/Architecture/Topology/Homologous-superfamily). The organism is the source species.

Q: What known structures does this most resemble?
A: Nearest PDB neighbors are the top structural matches found by Foldseek when searching this structure against the entire Protein Data Bank. Each hit reports a TM-score (0 to 1; >0.5 almost always implies the same fold) and an E-value. These are *structural* homologs — they may share no detectable sequence similarity.

Q: Which residues are buried vs exposed?
A: Solvent-accessible surface area (SASA) is the area in Å² traced out by the centre of a 1.4 Å probe sphere (a water molecule) rolled over the protein's van der Waals surface (Shrake–Rupley / Lee–Richards construction). Buried residues have near-zero SASA; fully exposed residues can exceed 200 Å². The total SASA scales roughly with the number of surface residues.

Q: What are the backbone torsion angles?
A: φ (phi) and ψ (psi) are the two rotatable backbone dihedrals per residue: φ is the C(i-1)–N–Cα–C torsion, ψ is the N–Cα–C–N(i+1) torsion, both in degrees on (−180°, 180°]. α-helical residues cluster near (−60°, −45°); β-strand residues near (−120°, +130°). A Ramachandran plot is simply a scatter of (φ, ψ) for every residue.

Q: Are the domains correctly placed relative to each other?
A: Predicted aligned error is AlphaFold's pairwise confidence. Unlike pLDDT (per-residue), PAE is per-residue-pair and captures whether two parts of the structure are correctly placed relative to each other. Units are ångströms of expected positional error.

Q: What if only a Cα trace is available?
A: P-SEA three-state annotation labels each residue as helix, strand, or coil based purely on the geometry of the Cα trace. It serves as a fallback when the full backbone (and thus DSSP) is unavailable.

Q: What is the amino-acid chain?
A: This is the polypeptide sequence — one letter per residue, N-terminus first. Length ranges from a few dozen residues for small domains to over a thousand for large multi-domain proteins.

Q: What do the rendered images show?
A: The six renders are orthographic views along the three Cartesian axes in both directions. Representation (cartoon, sticks, or surface) and color scheme (sequence-rainbow or by-chain) vary across proteins so the training set covers all the common visualization conventions.

Q: What do the diagnostic plots show?
A: Plot images: a contact map (which residues are close in 3D, as an N×N binary image), a Ramachandran scatter (backbone torsion angles, revealing secondary-structure composition at a glance), and — for AlphaFold structures — a PAE heatmap (pairwise prediction confidence).

Q: How mobile is each atom in the crystal?
A: B-factor (Debye–Waller factor) reflects atomic displacement in the crystal lattice. It is an experimental observable (units Å²), not a prediction; low values mean the atom is pinned down, high values mean it moves or is heterogeneous across the crystal.

Q: Where is each backbone atom in 3D?
A: The mmCIF table is the protein's shape written out atom by atom. For each backbone N, Cα, C, and carbonyl O, it records an (x, y, z) coordinate triple in Å plus the residue type, chain letter, and residue number.